Protein AF-Q84BG2-F1 (afdb_monomer_lite)

Radius of gyration: 18.39 Å; chains: 1; bounding box: 39×28×51 Å

pLDDT: mean 81.85, std 12.9, range [48.31, 96.19]

Organism: Borreliella garinii (NCBI:txid29519)

Foldseek 3Di:
DQDPVLVVQLVVLVVQLVCLQVPFPDPADVVDADDDPPDWDDAGDPSSVVSNVRSVVSNLVSVLSNVVPDSDPPDDDDPDPPLVLLCQQRDGDDPPRGDDPVNVVSVVVVVD

Structure (mmCIF, N/CA/C/O backbone):
data_AF-Q84BG2-F1
#
_entry.id   AF-Q84BG2-F1
#
loop_
_atom_site.group_PDB
_atom_site.id
_atom_site.type_symbol
_atom_site.label_atom_id
_atom_site.label_alt_id
_atom_site.label_comp_id
_atom_site.label_asym_id
_atom_site.label_entity_id
_atom_site.label_seq_id
_atom_site.pdbx_PDB_ins_code
_atom_site.Cartn_x
_atom_site.Cartn_y
_atom_site.Cartn_z
_atom_site.occupancy
_atom_site.B_iso_or_equiv
_atom_site.auth_seq_id
_atom_site.auth_comp_id
_atom_site.auth_asym_id
_atom_site.auth_atom_id
_atom_site.pdbx_PDB_model_num
ATOM 1 N N . LYS A 1 1 ? -14.415 5.745 31.496 1.00 48.31 1 LYS A N 1
ATOM 2 C CA . LYS A 1 1 ? -12.928 5.823 31.436 1.00 48.31 1 LYS A CA 1
ATOM 3 C C . LYS A 1 1 ? -12.340 5.424 30.062 1.00 48.31 1 LYS A C 1
ATOM 5 O O . LYS A 1 1 ? -11.125 5.448 29.943 1.00 48.31 1 LYS A O 1
ATOM 10 N N . GLY A 1 2 ? -13.150 5.092 29.039 1.00 57.38 2 GLY A N 1
ATOM 11 C CA . GLY A 1 2 ? -12.667 4.477 27.785 1.00 57.38 2 GLY A CA 1
ATOM 12 C C . GLY A 1 2 ? -12.413 5.413 26.593 1.00 57.38 2 GLY A C 1
ATOM 13 O O . GLY A 1 2 ? -11.472 5.187 25.854 1.00 57.38 2 GLY A O 1
ATOM 14 N N . THR A 1 3 ? -13.166 6.497 26.408 1.00 60.22 3 THR A N 1
ATOM 15 C CA . THR A 1 3 ? -13.143 7.240 25.128 1.00 60.22 3 THR A CA 1
ATOM 16 C C . THR A 1 3 ? -11.910 8.130 24.940 1.00 60.22 3 THR A C 1
ATOM 18 O O . THR A 1 3 ? -11.292 8.123 23.882 1.00 60.22 3 THR A O 1
ATOM 21 N N . VAL A 1 4 ? -11.501 8.863 25.983 1.00 66.56 4 VAL A N 1
ATOM 22 C CA . VAL A 1 4 ? -10.374 9.815 25.894 1.00 66.56 4 VAL A CA 1
ATOM 23 C C . VAL A 1 4 ? -9.029 9.096 25.765 1.00 66.56 4 VAL A C 1
ATOM 25 O O . VAL A 1 4 ? -8.179 9.524 24.996 1.00 66.56 4 VAL A O 1
ATOM 28 N N . LYS A 1 5 ? -8.834 7.975 26.475 1.00 77.50 5 LYS A N 1
ATOM 29 C CA . LYS A 1 5 ? -7.589 7.194 26.386 1.00 77.50 5 LYS A CA 1
ATOM 30 C C . LYS A 1 5 ? -7.419 6.581 24.992 1.00 77.50 5 LYS A C 1
ATOM 32 O O . LYS A 1 5 ? -6.337 6.676 24.430 1.00 77.50 5 LYS A O 1
ATOM 37 N N . ASN A 1 6 ? -8.498 6.054 24.417 1.00 75.25 6 ASN A N 1
ATOM 38 C CA . ASN A 1 6 ? -8.475 5.470 23.077 1.00 75.25 6 ASN A CA 1
ATOM 39 C C . ASN A 1 6 ? -8.262 6.535 21.992 1.00 75.25 6 ASN A C 1
ATOM 41 O O . ASN A 1 6 ? -7.506 6.302 21.057 1.00 75.25 6 ASN A O 1
ATOM 45 N N . ALA A 1 7 ? -8.855 7.724 22.142 1.00 82.38 7 ALA A N 1
ATOM 46 C CA . ALA A 1 7 ? -8.599 8.850 21.244 1.00 82.38 7 ALA A CA 1
ATOM 47 C C . ALA A 1 7 ? -7.133 9.315 21.286 1.00 82.38 7 ALA A C 1
ATOM 49 O O . ALA A 1 7 ? -6.543 9.580 20.242 1.00 82.38 7 ALA A O 1
ATOM 50 N N . VAL A 1 8 ? -6.524 9.358 22.476 1.00 88.75 8 VAL A N 1
ATOM 51 C CA . VAL A 1 8 ? -5.095 9.674 22.634 1.00 88.75 8 VAL A CA 1
ATOM 52 C C . VAL A 1 8 ? -4.210 8.603 21.994 1.00 88.75 8 VAL A C 1
ATOM 54 O O . VAL A 1 8 ? -3.230 8.941 21.335 1.00 88.75 8 VAL A O 1
ATOM 57 N N . ASP A 1 9 ? -4.547 7.325 22.158 1.00 88.25 9 ASP A N 1
ATOM 58 C CA . ASP A 1 9 ? -3.779 6.225 21.568 1.00 88.25 9 ASP A CA 1
ATOM 59 C C . ASP A 1 9 ? -3.907 6.207 20.027 1.00 88.25 9 ASP A C 1
ATOM 61 O O . ASP A 1 9 ? -2.907 6.007 19.338 1.00 88.25 9 ASP A O 1
ATOM 65 N N . MET A 1 10 ? -5.091 6.514 19.475 1.00 86.94 10 MET A N 1
ATOM 66 C CA . MET A 1 10 ? -5.281 6.717 18.028 1.00 86.94 10 MET A CA 1
ATOM 67 C C . MET A 1 10 ? -4.454 7.894 17.500 1.00 86.94 10 MET A C 1
ATOM 69 O O . MET A 1 10 ? -3.794 7.762 16.472 1.00 86.94 10 MET A O 1
ATOM 73 N N . ALA A 1 11 ? -4.458 9.031 18.205 1.00 91.50 11 ALA A N 1
ATOM 74 C CA . ALA A 1 11 ? -3.708 10.218 17.798 1.00 91.50 11 ALA A CA 1
ATOM 75 C C . ALA A 1 11 ? -2.195 9.956 17.756 1.00 91.50 11 ALA A C 1
ATOM 77 O O . ALA A 1 11 ? -1.542 10.319 16.783 1.00 91.50 11 ALA A O 1
ATOM 78 N N . LYS A 1 12 ? -1.652 9.255 18.760 1.00 93.00 12 LYS A N 1
ATOM 79 C CA . LYS A 1 12 ? -0.234 8.860 18.774 1.00 93.00 12 LYS A CA 1
ATOM 80 C C . LYS A 1 12 ? 0.123 7.932 17.618 1.00 93.00 12 LYS A C 1
ATOM 82 O O . LYS A 1 12 ? 1.137 8.136 16.965 1.00 93.00 12 LYS A O 1
ATOM 87 N N . ALA A 1 13 ? -0.715 6.935 17.339 1.00 91.50 13 ALA A N 1
ATOM 88 C CA . ALA A 1 13 ? -0.475 6.015 16.231 1.00 91.50 13 ALA A CA 1
ATOM 89 C C . ALA A 1 13 ? -0.539 6.721 14.860 1.00 91.50 13 ALA A C 1
ATOM 91 O O . ALA A 1 13 ? 0.252 6.418 13.965 1.00 91.50 13 ALA A O 1
ATOM 92 N N . ALA A 1 14 ? -1.442 7.695 14.706 1.00 92.25 14 ALA A N 1
ATOM 93 C CA . ALA A 1 14 ? -1.512 8.540 13.516 1.00 92.25 14 ALA A CA 1
ATOM 94 C C . ALA A 1 14 ? -0.280 9.443 13.368 1.00 92.25 14 ALA A C 1
ATOM 96 O O . ALA A 1 14 ? 0.251 9.577 12.266 1.00 92.25 14 ALA A O 1
ATOM 97 N N . GLU A 1 15 ? 0.208 10.015 14.468 1.00 94.31 15 GLU A N 1
ATOM 98 C CA . GLU A 1 15 ? 1.436 10.810 14.485 1.00 94.31 15 GLU A CA 1
ATOM 99 C C . GLU A 1 15 ? 2.663 9.968 14.107 1.00 94.31 15 GLU A C 1
ATOM 101 O O . GLU A 1 15 ? 3.469 10.397 13.282 1.00 94.31 15 GLU A O 1
ATOM 106 N N . GLU A 1 16 ? 2.776 8.739 14.620 1.00 91.88 16 GLU A N 1
ATOM 107 C CA . GLU A 1 16 ? 3.848 7.808 14.243 1.00 91.88 16 GLU A CA 1
ATOM 108 C C . GLU A 1 16 ? 3.828 7.476 12.742 1.00 91.88 16 GLU A C 1
ATOM 110 O O . GLU A 1 16 ? 4.877 7.516 12.094 1.00 91.88 16 GLU A O 1
ATOM 115 N N . ALA A 1 17 ? 2.650 7.204 12.162 1.00 90.56 17 ALA A N 1
ATOM 116 C CA . ALA A 1 17 ? 2.518 6.971 10.721 1.00 90.56 17 ALA A CA 1
ATOM 117 C C . ALA A 1 17 ? 2.900 8.210 9.896 1.00 90.56 17 ALA A C 1
ATOM 119 O O . ALA A 1 17 ? 3.636 8.093 8.915 1.00 90.56 17 ALA A O 1
ATOM 120 N N . ALA A 1 18 ? 2.428 9.395 10.294 1.00 91.00 18 ALA A N 1
ATOM 121 C CA . ALA A 1 18 ? 2.719 10.645 9.596 1.00 91.00 18 ALA A CA 1
ATOM 122 C C . ALA A 1 18 ? 4.212 11.004 9.666 1.00 91.00 18 ALA A C 1
ATOM 124 O O . ALA A 1 18 ? 4.806 11.420 8.668 1.00 91.00 18 ALA A O 1
ATOM 125 N N . SER A 1 19 ? 4.836 10.794 10.825 1.00 91.38 19 SER A N 1
ATOM 126 C CA . SER A 1 19 ? 6.269 10.999 11.026 1.00 91.38 19 SER A CA 1
ATOM 127 C C . SER A 1 19 ? 7.094 10.027 10.181 1.00 91.38 19 SER A C 1
ATOM 129 O O . SER A 1 19 ? 8.010 10.447 9.478 1.00 91.38 19 SER A O 1
ATOM 131 N N . ALA A 1 20 ? 6.712 8.745 10.138 1.00 88.81 20 ALA A N 1
ATOM 132 C CA . ALA A 1 20 ? 7.354 7.752 9.278 1.00 88.81 20 ALA A CA 1
ATOM 133 C C . ALA A 1 20 ? 7.236 8.089 7.781 1.00 88.81 20 ALA A C 1
ATOM 135 O O . ALA A 1 20 ? 8.188 7.872 7.029 1.00 88.81 20 ALA A O 1
ATOM 136 N N . ALA A 1 21 ? 6.100 8.636 7.341 1.00 86.12 21 ALA A N 1
ATOM 137 C CA . ALA A 1 21 ? 5.921 9.106 5.969 1.00 86.12 21 ALA A CA 1
ATOM 138 C C . ALA A 1 21 ? 6.789 10.338 5.662 1.00 86.12 21 ALA A C 1
ATOM 140 O O . ALA A 1 21 ? 7.421 10.402 4.613 1.00 86.12 21 ALA A O 1
ATOM 141 N N . SER A 1 22 ? 6.866 11.289 6.597 1.00 85.69 22 SER A N 1
ATOM 142 C CA . SER A 1 22 ? 7.595 12.555 6.417 1.00 85.69 22 SER A CA 1
ATOM 143 C C . SER A 1 22 ? 9.113 12.398 6.537 1.00 85.69 22 SER A C 1
ATOM 145 O O . SER A 1 22 ? 9.862 13.189 5.974 1.00 85.69 22 SER A O 1
ATOM 147 N N . ALA A 1 23 ? 9.574 11.383 7.272 1.00 83.62 23 ALA A N 1
ATOM 148 C CA . ALA A 1 23 ? 10.986 11.046 7.414 1.00 83.62 23 ALA A CA 1
ATOM 149 C C . ALA A 1 23 ? 11.565 10.330 6.182 1.00 83.62 23 ALA A C 1
ATOM 151 O O . ALA A 1 23 ? 12.778 10.120 6.129 1.00 83.62 23 ALA A O 1
ATOM 152 N N . ALA A 1 24 ? 10.723 9.941 5.217 1.00 80.25 24 ALA A N 1
ATOM 153 C CA . ALA A 1 24 ? 11.198 9.357 3.975 1.00 80.25 24 ALA A CA 1
ATOM 154 C C . ALA A 1 24 ? 12.059 10.373 3.210 1.00 80.25 24 ALA A C 1
ATOM 156 O O . ALA A 1 24 ? 11.664 11.518 3.000 1.00 80.25 24 ALA A O 1
ATOM 157 N N . THR A 1 25 ? 13.236 9.953 2.757 1.00 70.31 25 THR A N 1
ATOM 158 C CA . THR A 1 25 ? 14.210 10.806 2.052 1.00 70.31 25 THR A CA 1
ATOM 159 C C . THR A 1 25 ? 13.830 11.121 0.599 1.00 70.31 25 THR A C 1
ATOM 161 O O . THR A 1 25 ? 14.583 11.797 -0.106 1.00 70.31 25 THR A O 1
ATOM 164 N N . GLY A 1 26 ? 12.667 10.654 0.134 1.00 66.19 26 GLY A N 1
ATOM 16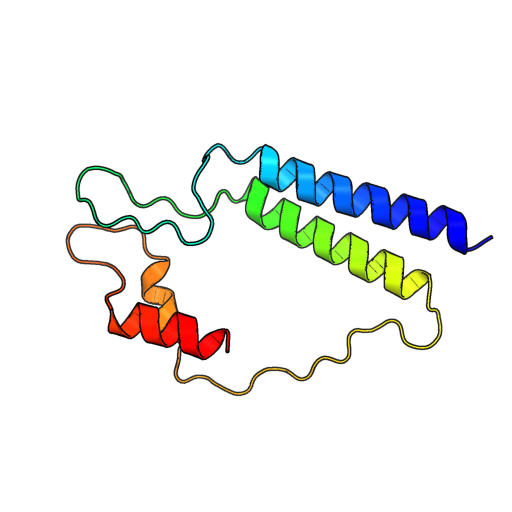5 C CA . GLY A 1 26 ? 12.146 10.894 -1.209 1.00 66.19 26 GLY A CA 1
ATOM 166 C C . GLY A 1 26 ? 10.863 11.723 -1.214 1.00 66.19 26 GLY A C 1
ATOM 167 O O . GLY A 1 26 ? 9.829 11.274 -0.736 1.00 66.19 26 GLY A O 1
ATOM 168 N N . ASN A 1 27 ? 10.890 12.885 -1.871 1.00 68.44 27 ASN 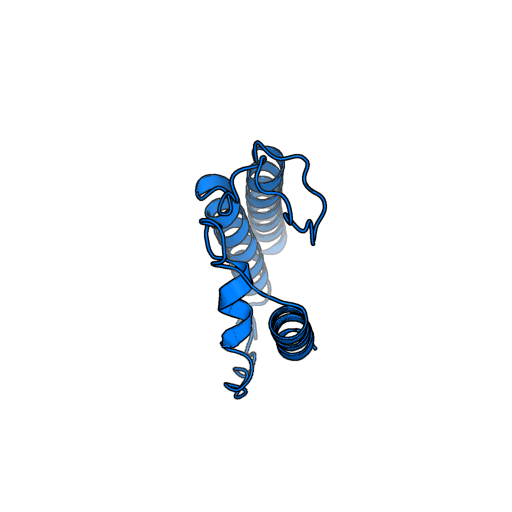A N 1
ATOM 169 C CA . ASN A 1 27 ? 9.703 13.688 -2.207 1.00 68.44 27 ASN A CA 1
ATOM 170 C C . ASN A 1 27 ? 8.952 13.146 -3.442 1.00 68.44 27 ASN A C 1
ATOM 172 O O . ASN A 1 27 ? 8.376 13.913 -4.214 1.00 68.44 27 ASN A O 1
ATOM 176 N N . ALA A 1 28 ? 9.008 11.834 -3.675 1.00 81.00 28 ALA A N 1
ATOM 177 C CA . ALA A 1 28 ? 8.344 11.217 -4.812 1.00 81.00 28 ALA A CA 1
ATOM 178 C C . ALA A 1 28 ? 6.820 11.320 -4.656 1.00 81.00 28 ALA A C 1
ATOM 180 O O . ALA A 1 28 ? 6.277 11.166 -3.560 1.00 81.00 28 ALA A O 1
ATOM 181 N N . ALA A 1 29 ? 6.127 11.575 -5.763 1.00 86.38 29 ALA A N 1
ATOM 182 C CA . ALA A 1 29 ? 4.674 11.508 -5.786 1.00 86.38 29 ALA A CA 1
ATOM 183 C C . ALA A 1 29 ? 4.203 10.054 -5.605 1.00 86.38 29 ALA A C 1
ATOM 185 O O . ALA A 1 29 ? 4.905 9.103 -5.959 1.00 86.38 29 ALA A O 1
ATOM 186 N N . ILE A 1 30 ? 2.984 9.865 -5.095 1.00 88.44 30 ILE A N 1
ATOM 187 C CA . ILE A 1 30 ? 2.345 8.545 -5.122 1.00 88.44 30 ILE A CA 1
ATOM 188 C C . ILE A 1 30 ? 2.181 8.115 -6.584 1.00 88.44 30 ILE A C 1
ATOM 190 O O . ILE A 1 30 ? 1.638 8.865 -7.393 1.00 88.44 30 ILE A O 1
ATOM 194 N N . GLY A 1 31 ? 2.658 6.912 -6.910 1.00 88.81 31 GLY A N 1
ATOM 195 C CA . GLY A 1 31 ? 2.647 6.393 -8.280 1.00 88.81 31 GLY A CA 1
ATOM 196 C C . GLY A 1 31 ? 3.793 6.897 -9.162 1.00 88.81 31 GLY A C 1
ATOM 197 O O . GLY A 1 31 ? 3.677 6.815 -10.382 1.00 88.81 31 GLY A O 1
ATOM 198 N N . ASP A 1 32 ? 4.881 7.419 -8.581 1.00 87.88 32 ASP A N 1
ATOM 199 C CA . ASP A 1 32 ? 6.084 7.776 -9.340 1.00 87.88 32 ASP A CA 1
ATOM 200 C C . ASP A 1 32 ? 6.665 6.565 -10.099 1.00 87.88 32 ASP A C 1
ATOM 202 O O . ASP A 1 32 ? 6.768 5.459 -9.559 1.00 87.88 32 ASP A O 1
ATOM 206 N N . VAL A 1 33 ? 7.044 6.771 -11.365 1.00 86.44 33 VAL A N 1
ATOM 207 C CA . VAL A 1 33 ? 7.514 5.712 -12.272 1.00 86.44 33 VAL A CA 1
ATOM 208 C C . VAL A 1 33 ? 8.926 6.016 -12.749 1.00 86.44 33 VAL A C 1
ATOM 210 O O . VAL A 1 33 ? 9.160 6.892 -13.583 1.00 86.44 33 VAL A O 1
ATOM 213 N N . VAL A 1 34 ? 9.879 5.200 -12.305 1.00 82.44 34 VAL A N 1
ATOM 214 C CA . VAL A 1 34 ? 11.279 5.300 -12.729 1.00 82.44 34 VAL A CA 1
ATOM 215 C C . VAL A 1 34 ? 11.504 4.488 -14.010 1.00 82.44 34 VAL A C 1
ATOM 217 O O . VAL A 1 34 ? 11.562 3.257 -13.991 1.00 82.44 34 VAL A O 1
ATOM 220 N N . LYS A 1 35 ? 11.654 5.188 -15.143 1.00 77.62 35 LYS A N 1
ATOM 221 C CA . LYS A 1 35 ? 11.937 4.581 -16.463 1.00 77.62 35 LYS A CA 1
ATOM 222 C C . LYS A 1 35 ? 13.406 4.655 -16.904 1.00 77.62 35 LYS A C 1
ATOM 224 O O . LYS A 1 35 ? 13.763 4.012 -17.883 1.00 77.62 35 LYS A O 1
ATOM 229 N N . ASN A 1 36 ? 14.247 5.449 -16.237 1.00 65.38 36 ASN A N 1
ATOM 230 C CA . ASN A 1 36 ? 15.544 5.866 -16.782 1.00 65.38 36 ASN A CA 1
ATOM 231 C C . ASN A 1 36 ? 16.739 5.027 -16.287 1.00 65.38 36 ASN A C 1
ATOM 233 O O . ASN A 1 36 ? 16.823 4.687 -15.112 1.00 65.38 36 ASN A O 1
ATOM 237 N N . SER A 1 37 ? 17.718 4.817 -17.169 1.00 55.31 37 SER A N 1
ATOM 238 C CA . SER A 1 37 ? 19.010 4.151 -16.935 1.00 55.31 37 SER A CA 1
ATOM 239 C C . SER A 1 37 ? 19.963 4.919 -15.996 1.00 55.31 37 SER A C 1
ATOM 241 O O . SER A 1 37 ? 20.993 4.378 -15.607 1.00 55.31 37 SER A O 1
ATOM 243 N N . GLY A 1 38 ? 19.654 6.178 -15.651 1.00 54.22 38 GLY A N 1
ATOM 244 C CA . GLY A 1 38 ? 20.507 7.051 -14.825 1.00 54.22 38 GLY A CA 1
ATOM 245 C C . GLY A 1 38 ? 20.079 7.219 -13.360 1.00 54.22 38 GLY A C 1
ATOM 246 O O . GLY A 1 38 ? 20.896 7.617 -12.533 1.00 54.22 38 GLY A O 1
ATOM 247 N N . ALA A 1 39 ? 18.825 6.908 -13.017 1.00 61.78 39 ALA A N 1
ATOM 248 C CA . ALA A 1 39 ? 18.345 6.906 -11.636 1.00 61.78 39 ALA A CA 1
ATOM 249 C C . ALA A 1 39 ? 18.171 5.452 -11.200 1.00 61.78 39 ALA A C 1
ATOM 251 O O . ALA A 1 39 ? 17.317 4.743 -11.728 1.00 61.78 39 ALA A O 1
ATOM 252 N N . ALA A 1 40 ? 18.994 4.991 -10.257 1.00 65.94 40 ALA A N 1
ATOM 253 C CA . ALA A 1 40 ? 18.849 3.643 -9.728 1.00 65.94 40 ALA A CA 1
ATOM 254 C C . ALA A 1 40 ? 17.446 3.497 -9.126 1.00 65.94 40 ALA A C 1
ATOM 256 O O . ALA A 1 40 ? 17.080 4.258 -8.228 1.00 65.94 40 ALA A O 1
ATOM 257 N N . ALA A 1 41 ? 16.674 2.524 -9.613 1.00 72.50 41 ALA A N 1
ATOM 258 C CA . ALA A 1 41 ? 15.435 2.131 -8.966 1.00 72.50 41 ALA A CA 1
ATOM 259 C C . ALA A 1 41 ? 15.756 1.766 -7.510 1.00 72.50 41 ALA A C 1
ATOM 261 O O . ALA A 1 41 ? 16.550 0.859 -7.233 1.00 72.50 41 ALA A O 1
ATOM 262 N N . LYS A 1 42 ? 15.178 2.515 -6.576 1.00 77.69 42 LYS A N 1
ATOM 263 C CA . LYS A 1 42 ? 15.294 2.251 -5.145 1.00 77.69 42 LYS A CA 1
ATOM 264 C C . LYS A 1 42 ? 14.017 1.562 -4.691 1.00 77.69 42 LYS A C 1
ATOM 266 O O . LYS A 1 42 ? 12.929 1.904 -5.140 1.00 77.69 42 LYS A O 1
ATOM 271 N N . GLY A 1 43 ? 14.163 0.586 -3.800 1.00 79.19 43 GLY A N 1
ATOM 272 C CA . GLY A 1 43 ? 13.010 0.086 -3.059 1.00 79.19 43 GLY A CA 1
ATOM 273 C C . GLY A 1 43 ? 12.502 1.154 -2.089 1.00 79.19 43 GLY A C 1
ATOM 274 O O . GLY A 1 43 ? 13.210 2.122 -1.802 1.00 79.19 43 GLY A O 1
ATOM 275 N N . GLY A 1 44 ? 11.299 0.944 -1.555 1.00 83.69 44 GLY A N 1
ATOM 276 C CA . GLY A 1 44 ? 10.776 1.778 -0.475 1.00 83.69 44 GLY A CA 1
ATOM 277 C C . GLY A 1 44 ? 11.703 1.778 0.744 1.00 83.69 44 GLY A C 1
ATOM 278 O O . GLY A 1 44 ? 12.373 0.787 1.050 1.00 83.69 44 GLY A O 1
ATOM 279 N N . GLU A 1 45 ? 11.746 2.899 1.455 1.00 89.50 45 GLU A N 1
ATOM 280 C CA . GLU A 1 45 ? 12.560 3.031 2.658 1.00 89.50 45 GLU A CA 1
ATOM 281 C C . GLU A 1 45 ? 11.975 2.192 3.794 1.00 89.50 45 GLU A C 1
ATOM 283 O O . GLU A 1 45 ? 10.871 2.451 4.271 1.00 89.50 45 GLU A O 1
ATOM 288 N N . ALA A 1 46 ? 12.723 1.187 4.254 1.00 90.50 46 ALA A N 1
ATOM 289 C CA . ALA A 1 46 ? 12.223 0.201 5.212 1.00 90.50 46 ALA A CA 1
ATOM 290 C C . ALA A 1 46 ? 11.706 0.825 6.520 1.00 90.50 46 ALA A C 1
ATOM 292 O O . ALA A 1 46 ? 10.717 0.348 7.073 1.00 90.50 46 ALA A O 1
ATOM 293 N N . ALA A 1 47 ? 12.353 1.884 7.019 1.00 91.19 47 ALA A N 1
ATOM 294 C CA . ALA A 1 47 ? 11.899 2.593 8.215 1.00 91.19 47 ALA A CA 1
ATOM 295 C C . ALA A 1 47 ? 10.541 3.276 7.989 1.00 91.19 47 ALA A C 1
ATOM 297 O O . ALA A 1 47 ? 9.649 3.141 8.825 1.00 91.19 47 ALA A O 1
ATOM 298 N N . SER A 1 48 ? 10.366 3.931 6.836 1.00 91.81 48 SER A N 1
ATOM 299 C CA . SER A 1 48 ? 9.112 4.582 6.455 1.00 91.81 48 SER A CA 1
ATOM 300 C C . SER A 1 48 ? 7.988 3.560 6.254 1.00 91.81 48 SER A C 1
ATOM 302 O O . SER A 1 48 ? 6.959 3.640 6.921 1.00 91.81 48 SER A O 1
ATOM 304 N N . VAL A 1 49 ? 8.218 2.520 5.440 1.00 93.06 49 VAL A N 1
ATOM 305 C CA . VAL A 1 49 ? 7.226 1.466 5.151 1.00 93.06 49 VAL A CA 1
ATOM 306 C C . VAL A 1 49 ? 6.770 0.760 6.431 1.00 93.06 49 VAL A C 1
ATOM 308 O O . VAL A 1 49 ? 5.572 0.630 6.685 1.00 93.06 49 VAL A O 1
ATOM 311 N N . ASN A 1 50 ? 7.715 0.341 7.277 1.00 93.88 50 ASN A N 1
ATOM 312 C CA . ASN A 1 50 ? 7.383 -0.338 8.528 1.00 93.88 50 ASN A CA 1
ATOM 313 C C . ASN A 1 50 ? 6.725 0.601 9.547 1.00 93.88 50 ASN A C 1
ATOM 315 O O . ASN A 1 50 ? 5.873 0.154 10.314 1.00 93.88 50 ASN A O 1
ATOM 319 N N . GLY A 1 51 ? 7.122 1.877 9.589 1.00 94.69 51 GLY A N 1
ATOM 320 C CA . GLY A 1 51 ? 6.526 2.873 10.478 1.00 94.69 51 GLY A CA 1
ATOM 321 C C . GLY A 1 51 ? 5.070 3.164 10.121 1.00 94.69 51 GLY A C 1
ATOM 322 O O . GLY A 1 51 ? 4.205 3.090 10.991 1.00 94.69 51 GLY A O 1
ATOM 323 N N . ILE A 1 52 ? 4.776 3.372 8.834 1.00 94.25 52 ILE A N 1
ATOM 324 C CA . ILE A 1 52 ? 3.408 3.561 8.330 1.00 94.25 52 ILE A CA 1
ATOM 325 C C . ILE A 1 52 ? 2.546 2.332 8.647 1.00 94.25 52 ILE A C 1
ATOM 327 O O . ILE A 1 52 ? 1.460 2.470 9.210 1.00 94.25 52 ILE A O 1
ATOM 331 N N . ALA A 1 53 ? 3.042 1.123 8.361 1.00 94.81 53 ALA A N 1
ATOM 332 C CA . ALA A 1 53 ? 2.313 -0.114 8.646 1.00 94.81 53 ALA A CA 1
ATOM 333 C C . ALA A 1 53 ? 1.994 -0.277 10.145 1.00 94.81 53 ALA A C 1
ATOM 335 O O . ALA A 1 53 ? 0.872 -0.636 10.512 1.00 94.81 53 ALA A O 1
ATOM 336 N N . LYS A 1 54 ? 2.959 0.024 11.025 1.00 94.00 54 LYS A N 1
ATOM 337 C CA . LYS A 1 54 ? 2.760 -0.009 12.483 1.00 94.00 54 LYS A CA 1
ATOM 338 C C . LYS A 1 54 ? 1.756 1.039 12.954 1.00 94.00 54 LYS A C 1
ATOM 340 O O . LYS A 1 54 ? 0.901 0.702 13.768 1.00 94.00 54 LYS A O 1
ATOM 345 N N . GLY A 1 55 ? 1.824 2.264 12.437 1.00 93.06 55 GLY A N 1
ATOM 346 C CA . GLY A 1 55 ? 0.894 3.327 12.815 1.00 93.06 55 GLY A CA 1
ATOM 347 C C . GLY A 1 55 ? -0.545 3.022 12.390 1.00 93.06 55 GLY A C 1
ATOM 348 O O . GLY A 1 55 ? -1.452 3.117 13.214 1.00 93.06 55 GLY A O 1
ATOM 349 N N . ILE A 1 56 ? -0.763 2.523 11.164 1.00 92.19 56 ILE A N 1
ATOM 350 C CA . ILE A 1 56 ? -2.089 2.056 10.709 1.00 92.19 56 ILE A CA 1
ATOM 351 C C . ILE A 1 56 ? -2.609 0.944 11.627 1.00 92.19 56 ILE A C 1
ATOM 353 O O . ILE A 1 56 ? -3.750 1.007 12.088 1.00 92.19 56 ILE A O 1
ATOM 357 N N . LYS A 1 57 ? -1.767 -0.043 11.961 1.00 90.88 57 LYS A N 1
ATOM 358 C CA . LYS A 1 57 ? -2.136 -1.093 12.917 1.00 90.88 57 LYS A CA 1
ATOM 359 C C . LYS A 1 57 ? -2.515 -0.507 14.284 1.00 90.88 57 LYS A C 1
ATOM 361 O O . LYS A 1 57 ? -3.508 -0.930 14.868 1.00 90.88 57 LYS A O 1
ATOM 366 N N . GLY A 1 58 ? -1.750 0.459 14.791 1.00 90.94 58 GLY A N 1
ATOM 367 C CA . GLY A 1 58 ? -2.016 1.121 16.068 1.00 90.94 58 GLY A CA 1
ATOM 368 C C . GLY A 1 58 ? -3.356 1.858 16.088 1.00 90.94 58 GLY A C 1
ATOM 369 O O . GLY A 1 58 ? -4.092 1.746 17.067 1.00 90.94 58 GLY A O 1
ATOM 370 N N . ILE A 1 59 ? -3.710 2.537 14.990 1.00 89.69 59 ILE A N 1
ATOM 371 C CA . ILE A 1 59 ? -5.017 3.189 14.818 1.00 89.69 59 ILE A CA 1
ATOM 372 C C . ILE A 1 59 ? -6.137 2.145 14.874 1.00 89.69 59 ILE A C 1
ATOM 374 O O . ILE A 1 59 ? -7.076 2.304 15.651 1.00 89.69 59 ILE A O 1
ATOM 378 N N . VAL A 1 60 ? -6.020 1.062 14.097 1.00 88.25 60 VAL A N 1
ATOM 379 C CA . VAL A 1 60 ? -7.018 -0.021 14.054 1.00 88.25 60 VAL A CA 1
ATOM 380 C C . VAL A 1 60 ? -7.177 -0.684 15.424 1.00 88.25 60 VAL A C 1
ATOM 382 O O . VAL A 1 60 ? -8.297 -0.862 15.897 1.00 88.25 60 VAL A O 1
ATOM 385 N N . ASP A 1 61 ? -6.073 -0.995 16.105 1.00 86.50 61 ASP A N 1
ATOM 386 C CA . ASP A 1 61 ? -6.099 -1.590 17.443 1.00 86.50 61 ASP A CA 1
ATOM 387 C C . ASP A 1 61 ? -6.756 -0.649 18.470 1.00 86.50 61 ASP A C 1
ATOM 389 O O . ASP A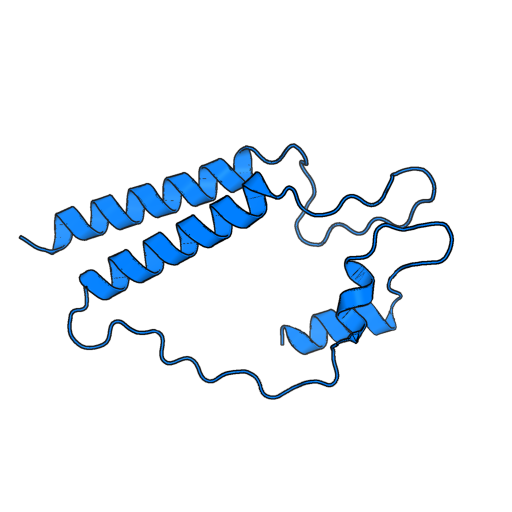 1 61 ? -7.482 -1.098 19.360 1.00 86.50 61 ASP A O 1
ATOM 393 N N . ALA A 1 62 ? -6.485 0.657 18.388 1.00 85.00 62 ALA A N 1
ATOM 394 C CA . ALA A 1 62 ? -7.048 1.649 19.299 1.00 85.00 62 ALA A CA 1
ATOM 395 C C . ALA A 1 62 ? -8.543 1.899 19.034 1.00 85.00 62 ALA A C 1
ATOM 397 O O . ALA A 1 62 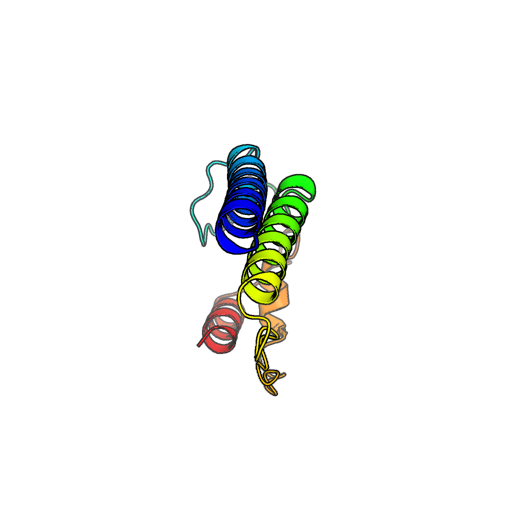? -9.311 2.020 19.992 1.00 85.00 62 ALA A O 1
ATOM 398 N N . ALA A 1 63 ? -8.970 1.883 17.768 1.00 82.19 63 ALA A N 1
ATOM 399 C CA . ALA A 1 63 ? -10.379 1.908 17.384 1.00 82.19 63 ALA A CA 1
ATOM 400 C C . ALA A 1 63 ? -11.113 0.641 17.860 1.00 82.19 63 ALA A C 1
ATOM 402 O O . ALA A 1 63 ? -12.156 0.733 18.503 1.00 82.19 63 ALA A O 1
ATOM 403 N N . GLY A 1 64 ? -10.525 -0.546 17.672 1.00 79.06 64 GLY A N 1
ATOM 404 C CA . GLY A 1 64 ? -11.114 -1.808 18.133 1.00 79.06 64 GLY A CA 1
ATOM 405 C C . GLY A 1 64 ? -11.256 -1.908 19.659 1.00 79.06 64 GLY A C 1
ATOM 406 O O . GLY A 1 64 ? -12.196 -2.520 20.160 1.00 79.06 64 GLY A O 1
ATOM 407 N N . LYS A 1 65 ? -10.370 -1.257 20.428 1.00 74.25 65 LYS A N 1
ATOM 408 C CA . LYS A 1 65 ? -10.518 -1.097 21.890 1.00 74.25 65 LYS A CA 1
ATOM 409 C C . LYS A 1 65 ? -11.625 -0.111 22.282 1.00 74.25 65 LYS A C 1
ATOM 411 O O . LYS A 1 65 ? -12.085 -0.153 23.425 1.00 74.25 65 LYS A O 1
ATOM 416 N N . ALA A 1 66 ? -12.004 0.811 21.395 1.00 63.53 66 ALA A N 1
ATOM 417 C CA . ALA A 1 66 ? -13.096 1.756 21.619 1.00 63.53 66 ALA A CA 1
ATOM 418 C C . ALA A 1 66 ? -14.465 1.107 21.395 1.00 63.53 66 ALA A C 1
ATOM 420 O O . ALA A 1 66 ? -15.362 1.315 22.212 1.00 63.53 66 ALA A O 1
ATOM 421 N N . ASP A 1 67 ? -14.577 0.244 20.388 1.00 62.56 67 ASP A N 1
ATOM 422 C CA . ASP A 1 67 ? -15.788 -0.505 20.057 1.00 62.56 67 ASP A CA 1
ATOM 423 C C . ASP A 1 67 ? -15.695 -1.963 20.531 1.00 62.56 67 ASP A C 1
ATOM 425 O O . ASP A 1 67 ? -15.566 -2.908 19.753 1.00 62.56 67 ASP A O 1
ATOM 429 N N . ALA A 1 68 ? -15.801 -2.161 21.851 1.00 54.97 68 ALA A N 1
ATOM 430 C CA . ALA A 1 68 ? -15.730 -3.465 22.529 1.00 54.97 68 ALA A CA 1
ATOM 431 C C . ALA A 1 68 ? -16.853 -4.470 22.165 1.00 54.97 68 ALA A C 1
ATOM 433 O O . ALA A 1 68 ? -17.046 -5.452 22.884 1.00 54.97 68 ALA A O 1
ATOM 434 N N . LYS A 1 69 ? -17.609 -4.237 21.083 1.00 53.22 69 LYS A N 1
ATOM 435 C CA . LYS A 1 69 ? -18.628 -5.160 20.570 1.00 53.22 69 LYS A CA 1
ATOM 436 C C . LYS A 1 69 ? -18.300 -5.772 19.206 1.00 53.22 69 LYS A C 1
ATOM 438 O O . LYS A 1 69 ? -18.698 -6.910 19.019 1.00 53.22 69 LYS A O 1
ATOM 443 N N . GLU A 1 70 ? -17.541 -5.125 18.314 1.00 51.53 70 GLU A N 1
ATOM 444 C CA . GLU A 1 70 ? -17.315 -5.648 16.941 1.00 51.53 70 GLU A CA 1
ATOM 445 C C . GLU A 1 70 ? -15.945 -5.281 16.320 1.00 51.53 70 GLU A C 1
ATOM 447 O O . GLU A 1 70 ? -15.740 -5.384 15.119 1.00 51.53 70 GLU A O 1
ATOM 452 N N . GLY A 1 71 ? -14.957 -4.869 17.121 1.00 49.09 71 GLY A N 1
ATOM 453 C CA . GLY A 1 71 ? -13.718 -4.225 16.646 1.00 49.09 71 GLY A CA 1
ATOM 454 C C . GLY A 1 71 ? -12.671 -5.056 15.878 1.00 49.09 71 GLY A C 1
ATOM 455 O O . GLY A 1 71 ? -11.503 -4.666 15.870 1.00 49.09 71 GLY A O 1
ATOM 456 N N . LYS A 1 72 ? -13.010 -6.192 15.260 1.00 58.47 72 LYS A N 1
ATOM 457 C CA . LYS A 1 72 ? -12.121 -6.838 14.277 1.00 58.47 72 LYS A CA 1
ATOM 458 C C . LYS A 1 72 ? -12.614 -6.436 12.892 1.00 58.47 72 LYS A C 1
ATOM 460 O O . LYS A 1 72 ? -13.788 -6.612 12.602 1.00 58.47 72 LYS A O 1
ATOM 465 N N . LEU A 1 73 ? -11.731 -5.910 12.041 1.00 67.00 73 LEU A N 1
ATOM 466 C CA . LEU A 1 73 ? -12.028 -5.850 10.611 1.00 67.00 73 LEU A CA 1
ATOM 467 C C . LEU A 1 73 ? -12.195 -7.296 10.134 1.00 67.00 73 LEU A C 1
ATOM 469 O O . LEU A 1 73 ? -11.201 -7.998 9.951 1.00 67.00 73 LEU A O 1
ATOM 473 N N . ASP A 1 74 ? -13.438 -7.743 9.984 1.00 72.69 74 ASP A N 1
ATOM 474 C CA . ASP A 1 74 ? -13.771 -9.009 9.333 1.00 72.69 74 ASP A CA 1
ATOM 475 C C . ASP A 1 74 ? -13.844 -8.770 7.823 1.00 72.69 74 ASP A C 1
ATOM 477 O O . ASP A 1 74 ? -14.905 -8.725 7.203 1.00 72.69 74 ASP A O 1
ATOM 481 N N . ALA A 1 75 ? -12.681 -8.461 7.253 1.00 80.50 75 ALA A N 1
ATOM 482 C CA . ALA A 1 75 ? -12.533 -8.320 5.819 1.00 80.50 75 ALA A CA 1
ATOM 483 C C . ALA A 1 75 ? -12.261 -9.702 5.222 1.00 80.50 75 ALA A C 1
ATOM 485 O O . ALA A 1 75 ? -11.310 -10.385 5.611 1.00 80.50 75 ALA A O 1
ATOM 486 N N . THR A 1 76 ? 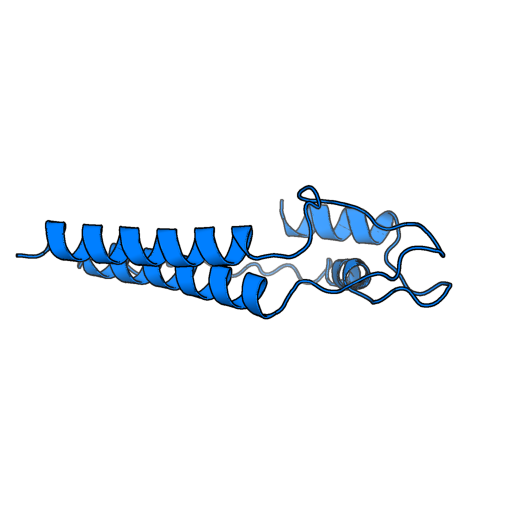-13.070 -10.101 4.244 1.00 85.88 76 THR A N 1
ATOM 487 C CA . THR A 1 76 ? -12.799 -11.293 3.440 1.00 85.88 76 THR A CA 1
ATOM 488 C C . THR A 1 76 ? -11.525 -11.085 2.626 1.00 85.88 76 THR A C 1
ATOM 490 O O . THR A 1 76 ? -11.323 -10.020 2.040 1.00 85.88 76 THR A O 1
ATOM 493 N N . GLY A 1 77 ? -10.664 -12.101 2.569 1.00 84.25 77 GLY A N 1
ATOM 494 C CA . GLY A 1 77 ? -9.481 -12.062 1.710 1.00 84.25 77 GLY A CA 1
ATOM 495 C C . GLY A 1 77 ? -9.863 -12.022 0.229 1.00 84.25 77 GLY A C 1
ATOM 496 O O . GLY A 1 77 ? -10.856 -12.620 -0.177 1.00 84.25 77 GLY A O 1
ATOM 497 N N . ALA A 1 78 ? -9.061 -11.337 -0.585 1.00 87.25 78 ALA A N 1
ATOM 498 C CA . ALA A 1 78 ? -9.198 -11.397 -2.036 1.00 87.25 78 ALA A CA 1
ATOM 499 C C . ALA A 1 78 ? -8.728 -12.767 -2.564 1.00 87.25 78 ALA A C 1
ATOM 501 O O . ALA A 1 78 ? -7.665 -13.249 -2.176 1.00 87.25 78 ALA A O 1
ATOM 502 N N . GLU A 1 79 ? -9.494 -13.379 -3.471 1.00 86.06 79 GLU A N 1
ATOM 503 C CA . GLU A 1 79 ? -9.187 -14.704 -4.049 1.00 86.06 79 GLU A CA 1
ATOM 504 C C . GLU A 1 79 ? -8.360 -14.637 -5.350 1.00 86.06 79 GLU A C 1
ATOM 506 O O . GLU A 1 79 ? -7.860 -15.650 -5.841 1.00 86.06 79 GLU A O 1
ATOM 511 N N . GLY A 1 80 ? -8.204 -13.448 -5.938 1.00 82.25 80 GLY A N 1
ATOM 512 C CA . GLY A 1 80 ? -7.551 -13.266 -7.235 1.00 82.25 80 GLY A CA 1
ATOM 513 C C . GLY A 1 80 ? -6.033 -13.473 -7.188 1.00 82.25 80 GLY A C 1
ATOM 514 O O . GLY A 1 80 ? -5.316 -12.725 -6.530 1.00 82.25 80 GLY A O 1
ATOM 515 N N . THR A 1 81 ? -5.518 -14.434 -7.961 1.00 87.31 81 THR A N 1
ATOM 516 C CA . THR A 1 81 ? -4.069 -14.725 -8.078 1.00 87.31 81 THR A CA 1
ATOM 517 C C . THR A 1 81 ? -3.482 -14.378 -9.452 1.00 87.31 81 THR A C 1
ATOM 519 O O . THR A 1 81 ? -2.284 -14.511 -9.686 1.00 87.31 81 THR A O 1
ATOM 522 N N . THR A 1 82 ? -4.294 -13.880 -10.385 1.00 93.75 82 THR A N 1
ATOM 523 C CA . THR A 1 82 ? -3.900 -13.647 -11.788 1.00 93.75 82 THR A CA 1
ATOM 524 C C . THR A 1 82 ? -3.074 -12.378 -12.019 1.00 93.75 82 THR A C 1
ATOM 526 O O . THR A 1 82 ? -2.661 -12.110 -13.152 1.00 93.75 82 THR A O 1
ATOM 529 N N . ASN A 1 83 ? -2.855 -11.582 -10.968 1.00 94.88 83 ASN A N 1
ATOM 530 C CA . ASN A 1 83 ? -2.192 -10.277 -11.027 1.00 94.88 83 ASN A CA 1
ATOM 531 C C . ASN A 1 83 ? -0.792 -10.273 -10.390 1.00 94.88 83 ASN A C 1
ATOM 533 O O . ASN A 1 83 ? -0.196 -9.212 -10.230 1.00 94.88 83 ASN A O 1
ATOM 537 N N . VAL A 1 84 ? -0.228 -11.447 -10.078 1.00 93.62 84 VAL A N 1
ATOM 538 C CA . VAL A 1 84 ? 1.103 -11.594 -9.448 1.00 93.62 84 VAL A CA 1
ATOM 539 C C . VAL A 1 84 ? 2.235 -10.897 -10.206 1.00 93.62 84 VAL A C 1
ATOM 541 O O . VAL A 1 84 ? 3.197 -10.441 -9.591 1.00 93.62 84 VAL A O 1
ATOM 544 N N . ASN A 1 85 ? 2.106 -10.754 -11.528 1.00 93.56 85 ASN A N 1
ATOM 545 C CA . ASN A 1 85 ? 3.112 -10.090 -12.355 1.00 93.56 85 ASN A CA 1
ATOM 546 C C . ASN A 1 85 ? 3.247 -8.585 -12.060 1.00 93.56 85 ASN A C 1
ATOM 548 O O . ASN A 1 85 ? 4.304 -8.025 -12.332 1.00 93.56 85 ASN A O 1
ATOM 552 N N . ALA A 1 86 ? 2.283 -7.959 -11.367 1.00 93.62 86 ALA A N 1
ATOM 553 C CA . ALA A 1 86 ? 2.446 -6.617 -10.797 1.00 93.62 86 ALA A CA 1
ATOM 554 C C . ALA A 1 86 ? 3.701 -6.498 -9.902 1.00 93.62 86 ALA A C 1
ATOM 556 O O . ALA A 1 86 ? 4.283 -5.421 -9.776 1.00 93.62 86 ALA A O 1
ATOM 557 N N . GLY A 1 87 ? 4.170 -7.614 -9.326 1.00 91.88 87 GLY A N 1
ATOM 558 C CA . GLY A 1 87 ? 5.422 -7.698 -8.572 1.00 91.88 87 GLY A CA 1
ATOM 559 C C . GLY A 1 87 ? 6.665 -7.258 -9.360 1.00 91.88 87 GLY A C 1
ATOM 560 O O . GLY A 1 87 ? 7.631 -6.786 -8.761 1.00 91.88 87 GLY A O 1
ATOM 561 N N . LYS A 1 88 ? 6.635 -7.329 -10.698 1.00 90.94 88 LYS A N 1
ATOM 562 C CA . LYS A 1 88 ? 7.724 -6.862 -11.573 1.00 90.94 88 LYS A CA 1
ATOM 563 C C . LYS A 1 88 ? 7.970 -5.354 -11.465 1.00 90.94 88 LYS A C 1
ATOM 565 O O . LYS A 1 88 ? 9.072 -4.902 -11.756 1.00 90.94 88 LYS A O 1
ATOM 570 N N . LEU A 1 89 ? 7.004 -4.574 -10.970 1.00 90.62 89 LEU A N 1
ATOM 571 C CA . LEU A 1 89 ? 7.170 -3.138 -10.710 1.00 90.62 89 LEU A CA 1
ATOM 572 C C . LEU A 1 89 ? 8.074 -2.838 -9.499 1.00 90.62 89 LEU A C 1
ATOM 574 O O . LEU A 1 89 ? 8.552 -1.717 -9.359 1.00 90.62 89 LEU A O 1
ATOM 578 N N . PHE A 1 90 ? 8.328 -3.826 -8.634 1.00 89.81 90 PHE A N 1
ATOM 579 C CA . PHE A 1 90 ? 9.076 -3.655 -7.382 1.00 89.81 90 PHE A CA 1
ATOM 580 C C . PHE A 1 90 ? 10.550 -4.076 -7.486 1.00 89.81 90 PHE A C 1
ATOM 582 O O . PHE A 1 90 ? 11.269 -4.085 -6.482 1.00 89.81 90 PHE A O 1
ATOM 589 N N . VAL A 1 91 ? 11.022 -4.445 -8.680 1.00 83.50 91 VAL A N 1
ATOM 590 C CA . VAL A 1 91 ? 12.411 -4.872 -8.890 1.00 83.50 91 VAL A CA 1
ATOM 591 C C . VAL A 1 91 ? 13.351 -3.671 -9.000 1.00 83.50 91 VAL A C 1
ATOM 593 O O . VAL A 1 91 ? 13.011 -2.618 -9.542 1.00 83.50 91 VAL A O 1
ATOM 596 N N . LYS A 1 92 ? 14.582 -3.831 -8.503 1.00 72.19 92 LYS A N 1
ATOM 597 C CA . LYS A 1 92 ? 15.655 -2.862 -8.752 1.00 72.19 92 LYS A CA 1
ATOM 598 C C . LYS A 1 92 ? 16.123 -3.044 -10.197 1.00 72.19 92 LYS A C 1
ATOM 600 O O . LYS A 1 92 ? 16.761 -4.047 -10.494 1.00 72.19 92 LYS A O 1
ATOM 605 N N . ARG A 1 93 ? 15.794 -2.097 -11.078 1.00 64.62 93 ARG A N 1
ATOM 606 C CA . ARG A 1 93 ? 16.130 -2.135 -12.508 1.00 64.62 93 ARG A CA 1
ATOM 607 C C . ARG A 1 93 ? 17.636 -2.316 -12.730 1.00 64.62 93 ARG A C 1
ATOM 609 O O . ARG A 1 93 ? 18.416 -1.407 -12.448 1.00 64.62 93 ARG A O 1
ATOM 616 N N . ALA A 1 94 ? 18.021 -3.465 -13.275 1.00 59.28 94 ALA A N 1
ATOM 617 C CA . ALA A 1 94 ? 19.300 -3.681 -13.935 1.00 59.28 94 ALA A CA 1
ATOM 618 C C . ALA A 1 94 ? 19.001 -3.854 -15.431 1.00 59.28 94 ALA A C 1
ATOM 620 O O . ALA A 1 94 ? 18.369 -4.831 -15.809 1.00 59.28 94 ALA A O 1
ATOM 621 N N . ALA A 1 95 ? 19.395 -2.874 -16.252 1.00 61.00 95 ALA A N 1
ATOM 622 C CA . ALA A 1 95 ? 19.190 -2.826 -17.708 1.00 61.00 95 ALA A CA 1
ATOM 623 C C . ALA A 1 95 ? 17.736 -3.079 -18.187 1.00 61.00 95 ALA A C 1
ATOM 625 O O . ALA A 1 95 ? 16.997 -2.109 -18.368 1.00 61.00 95 ALA A O 1
ATOM 626 N N . ASP A 1 96 ? 17.337 -4.346 -18.340 1.00 61.97 96 ASP A N 1
ATOM 627 C CA . ASP A 1 96 ? 16.064 -4.814 -18.912 1.00 61.97 96 ASP A CA 1
ATOM 628 C C . ASP A 1 96 ? 15.096 -5.426 -17.877 1.00 61.97 96 ASP A C 1
ATOM 630 O O . ASP A 1 96 ? 13.950 -5.730 -18.201 1.00 61.97 96 ASP A O 1
ATOM 634 N N . ASP A 1 97 ? 15.518 -5.570 -16.617 1.00 69.69 97 ASP A N 1
ATOM 635 C CA . ASP A 1 97 ? 14.657 -6.085 -15.550 1.00 69.69 97 ASP A CA 1
ATOM 636 C C . ASP A 1 97 ? 13.721 -4.986 -15.023 1.00 69.69 97 ASP A C 1
ATOM 638 O O . ASP A 1 97 ? 14.155 -3.978 -14.458 1.00 69.69 97 ASP A O 1
ATOM 642 N N . GLY A 1 98 ? 12.413 -5.169 -15.200 1.00 79.38 98 GLY A N 1
ATOM 643 C CA . GLY A 1 98 ? 11.388 -4.223 -14.762 1.00 79.38 98 GLY A CA 1
ATOM 644 C C . GLY A 1 98 ? 9.985 -4.651 -15.171 1.00 79.38 98 GLY A C 1
ATOM 645 O O . GLY A 1 98 ? 9.817 -5.628 -15.897 1.00 79.38 98 GLY A O 1
ATOM 646 N N . GLY A 1 99 ? 8.982 -3.914 -14.694 1.00 86.94 99 GLY A N 1
ATOM 647 C CA . GLY A 1 99 ? 7.611 -4.071 -15.168 1.00 86.94 99 GLY A CA 1
ATOM 648 C C . GLY A 1 99 ? 7.341 -3.257 -16.432 1.00 86.94 99 GLY A C 1
ATOM 649 O O . GLY A 1 99 ? 7.903 -2.168 -16.616 1.00 86.94 99 GLY A O 1
ATOM 650 N N . ASP A 1 100 ? 6.478 -3.790 -17.288 1.00 89.69 100 ASP A N 1
ATOM 651 C CA . ASP A 1 100 ? 5.999 -3.143 -18.506 1.00 89.69 100 ASP A CA 1
ATOM 652 C C . ASP A 1 100 ? 4.563 -2.596 -18.348 1.00 89.69 100 ASP A C 1
ATOM 654 O O . ASP A 1 100 ? 4.048 -2.421 -17.238 1.00 89.69 100 ASP A O 1
ATOM 658 N N . ALA A 1 101 ? 3.925 -2.243 -19.469 1.00 92.88 101 ALA A N 1
ATOM 659 C CA . ALA A 1 101 ? 2.558 -1.732 -19.465 1.00 92.88 101 ALA A CA 1
ATOM 660 C C . ALA A 1 101 ? 1.532 -2.787 -19.015 1.00 92.88 101 ALA A C 1
ATOM 662 O O . ALA A 1 101 ? 0.565 -2.434 -18.334 1.00 92.88 101 ALA A O 1
ATOM 663 N N . ASP A 1 102 ? 1.749 -4.061 -19.347 1.00 94.88 102 ASP A N 1
ATOM 664 C CA . ASP A 1 102 ? 0.852 -5.148 -18.962 1.00 94.88 102 ASP A CA 1
ATOM 665 C C . ASP A 1 102 ? 0.944 -5.385 -17.452 1.00 94.88 102 ASP A C 1
ATOM 667 O O . ASP A 1 102 ? -0.083 -5.501 -16.778 1.00 94.88 102 ASP A O 1
ATOM 671 N N . ASP A 1 103 ? 2.153 -5.350 -16.886 1.00 94.06 103 ASP A N 1
ATOM 672 C CA . ASP A 1 103 ? 2.373 -5.461 -15.440 1.00 94.06 103 ASP A CA 1
ATOM 673 C C . ASP A 1 103 ? 1.734 -4.301 -14.658 1.00 94.06 103 ASP A C 1
ATOM 675 O O . ASP A 1 103 ? 1.142 -4.510 -13.593 1.00 94.06 103 ASP A O 1
ATOM 679 N N . ALA A 1 104 ? 1.788 -3.080 -15.200 1.00 93.44 104 ALA A N 1
ATOM 680 C CA . ALA A 1 104 ? 1.072 -1.930 -14.647 1.00 93.44 104 ALA A CA 1
ATOM 681 C C . ALA A 1 104 ? -0.454 -2.121 -14.703 1.00 93.44 104 ALA A C 1
ATOM 683 O O . ALA A 1 104 ? -1.154 -1.816 -13.734 1.00 93.44 104 ALA A O 1
ATOM 684 N N . GLY A 1 105 ? -0.973 -2.692 -15.795 1.00 95.75 105 GLY A N 1
ATOM 685 C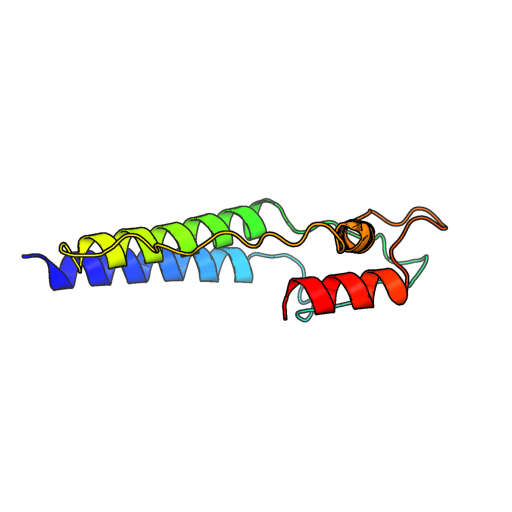 CA . GLY A 1 105 ? -2.379 -3.080 -15.912 1.00 95.75 105 GLY A CA 1
ATOM 686 C C . GLY A 1 105 ? -2.794 -4.119 -14.864 1.00 95.75 105 GLY A C 1
ATOM 687 O O . GLY A 1 105 ? -3.864 -4.003 -14.266 1.00 95.75 105 GLY A O 1
ATOM 688 N N . LYS A 1 106 ? -1.927 -5.096 -14.566 1.00 96.19 106 LYS A N 1
ATOM 689 C CA . LYS A 1 106 ? -2.147 -6.077 -13.489 1.00 96.19 106 LYS A CA 1
ATOM 690 C C . LYS A 1 106 ? -2.168 -5.428 -12.109 1.00 96.19 106 LYS A C 1
ATOM 692 O O . LYS A 1 106 ? -3.001 -5.809 -11.289 1.00 96.19 106 LYS A O 1
ATOM 697 N N . ALA A 1 107 ? -1.302 -4.447 -11.856 1.00 95.12 107 ALA A N 1
ATOM 698 C CA . ALA A 1 107 ? -1.318 -3.692 -10.605 1.00 95.12 107 ALA A CA 1
ATOM 699 C C . ALA A 1 107 ? -2.639 -2.929 -10.434 1.00 95.12 107 ALA A C 1
ATOM 701 O O . ALA A 1 107 ? -3.261 -3.018 -9.379 1.00 95.12 107 ALA A O 1
ATOM 702 N N . ALA A 1 108 ? -3.113 -2.255 -11.487 1.00 94.88 108 ALA A N 1
ATOM 703 C CA . ALA A 1 108 ? -4.401 -1.565 -11.467 1.00 94.88 108 ALA A CA 1
ATOM 704 C C . ALA A 1 108 ? -5.572 -2.534 -11.220 1.00 94.88 108 ALA A C 1
ATOM 706 O O . ALA A 1 108 ? -6.436 -2.258 -10.392 1.00 94.88 108 ALA A O 1
ATOM 707 N N . ALA A 1 109 ? -5.566 -3.699 -11.873 1.00 94.69 109 ALA A N 1
ATOM 708 C CA . ALA A 1 109 ? -6.602 -4.719 -11.706 1.00 94.69 109 ALA A CA 1
ATOM 709 C C . ALA A 1 109 ? -6.588 -5.403 -10.328 1.00 94.69 109 ALA A C 1
ATOM 711 O O . ALA A 1 109 ? -7.598 -5.964 -9.928 1.00 94.69 109 ALA A O 1
ATOM 712 N N . ALA A 1 110 ? -5.456 -5.415 -9.618 1.00 94.25 110 ALA A N 1
ATOM 713 C CA . ALA A 1 110 ? -5.376 -5.959 -8.261 1.00 94.25 110 ALA A CA 1
ATOM 714 C C . ALA A 1 110 ? -5.921 -4.999 -7.192 1.00 94.25 110 ALA A C 1
ATOM 716 O O . ALA A 1 110 ? -6.223 -5.443 -6.088 1.00 94.25 110 ALA A O 1
ATOM 717 N N . VAL A 1 111 ? -5.986 -3.700 -7.501 1.00 91.62 111 VAL A N 1
ATOM 718 C CA . VAL A 1 111 ? -6.456 -2.646 -6.586 1.00 91.62 111 VAL A CA 1
ATOM 719 C C . VAL A 1 111 ? -7.949 -2.340 -6.771 1.00 91.62 111 VAL A C 1
ATOM 721 O O . VAL A 1 111 ? -8.569 -1.841 -5.835 1.00 91.62 111 VAL A O 1
ATOM 724 N N . ALA A 1 112 ? -8.498 -2.606 -7.962 1.00 79.44 112 ALA A N 1
ATOM 725 C CA . ALA A 1 112 ? -9.910 -2.409 -8.308 1.00 79.44 112 ALA A CA 1
ATOM 726 C C . ALA A 1 112 ? -10.842 -3.383 -7.572 1.00 79.44 112 ALA A C 1
ATOM 728 O O . ALA A 1 112 ? -11.920 -2.916 -7.141 1.00 79.44 112 ALA A O 1
#

InterPro domains:
  IPR000680 Borrelia lipoprotein [PF00921] (6-111)

Sequence (112 aa):
KGTVKNAVDMAKAAEEAASAASAATGNAAIGDVVKNSGAAAKGGEAASVNGIAKGIKGIVDAAGKADAKEGKLDATGAEGTTNVNAGKLFVKRAADDGGDADDAGKAAAAVA

Secondary structure (DSSP, 8-state):
--HHHHHHHHHHHHHHHHHHHHT-S--PPTT-----TTSPPPPPPHHHHHHHHHHHHHHHHHHHHH-TTT-S--PPPP---TTGGGGGGGS---TT-S--HHHHHHHHHHH-